Protein AF-A0A2H5ZRD3-F1 (afdb_monomer_lite)

Foldseek 3Di:
DPPPDPWDKDKDFQVQWAFPDPPPPPDGDDQQTWTDDPNAIWGFHDKDWDADPVVRDITIMTITTHPPPVPPPPPDDD

pLDDT: mean 78.55, std 19.37, range [35.75, 96.44]

Sequence (78 aa):
MRPGRAMEQINVRAADCKKVDPTGGGGPVVVGDRVRYADRVWRVVGIYLVYDPATGQSEEYCVLSGVNDRTSSAAGQP

Structure (mmCIF, N/CA/C/O backbone):
data_AF-A0A2H5ZRD3-F1
#
_entry.id   AF-A0A2H5ZRD3-F1
#
loop_
_atom_site.group_PDB
_atom_site.id
_atom_site.type_symbol
_atom_site.label_atom_id
_atom_site.label_alt_id
_atom_site.label_comp_id
_atom_site.label_asym_id
_atom_site.label_entity_id
_atom_site.label_seq_id
_atom_site.pdbx_PDB_ins_code
_atom_site.Cartn_x
_atom_site.Cartn_y
_atom_site.Cartn_z
_atom_site.occupancy
_atom_site.B_iso_or_equiv
_atom_site.auth_seq_id
_atom_site.auth_comp_id
_atom_site.auth_asym_id
_atom_site.auth_atom_id
_atom_site.pdbx_PDB_model_num
ATOM 1 N N . MET A 1 1 ? 31.830 6.174 -8.074 1.00 40.16 1 MET A N 1
ATOM 2 C CA . MET A 1 1 ? 30.562 5.662 -7.507 1.00 40.16 1 MET A CA 1
ATOM 3 C C . MET A 1 1 ? 29.416 6.390 -8.187 1.00 40.16 1 MET A C 1
ATOM 5 O O . MET A 1 1 ? 29.371 7.608 -8.102 1.00 40.16 1 MET A O 1
ATOM 9 N N . ARG A 1 2 ? 28.551 5.699 -8.940 1.00 48.50 2 ARG A N 1
ATOM 10 C CA . ARG A 1 2 ? 27.344 6.346 -9.483 1.00 48.50 2 ARG A CA 1
ATOM 11 C C . ARG A 1 2 ? 26.357 6.498 -8.321 1.00 48.50 2 ARG A C 1
ATOM 13 O O . ARG A 1 2 ? 26.130 5.485 -7.661 1.00 48.50 2 ARG A O 1
ATOM 20 N N . PRO A 1 3 ? 25.801 7.692 -8.046 1.00 46.50 3 PRO A N 1
ATOM 21 C CA . PRO A 1 3 ? 24.753 7.822 -7.042 1.00 46.50 3 PRO A CA 1
ATOM 22 C C . PRO A 1 3 ? 23.639 6.849 -7.429 1.00 46.50 3 PRO A C 1
ATOM 24 O O . PRO A 1 3 ? 23.122 6.897 -8.551 1.00 46.50 3 PRO A O 1
ATOM 27 N N . GLY A 1 4 ? 23.363 5.883 -6.551 1.00 50.72 4 GLY A N 1
ATOM 28 C CA . GLY A 1 4 ? 22.271 4.943 -6.750 1.00 50.72 4 GLY A CA 1
ATOM 29 C C . GLY A 1 4 ? 21.007 5.762 -6.961 1.00 50.72 4 GLY A C 1
ATOM 30 O O . GLY A 1 4 ? 20.681 6.598 -6.122 1.00 50.72 4 GLY A O 1
ATOM 31 N N . ARG A 1 5 ? 20.343 5.596 -8.112 1.00 57.56 5 ARG A N 1
ATOM 32 C CA . ARG A 1 5 ? 19.034 6.220 -8.337 1.00 57.56 5 ARG A CA 1
ATOM 33 C C . ARG A 1 5 ? 18.151 5.803 -7.165 1.00 57.56 5 ARG A C 1
ATOM 35 O O . ARG A 1 5 ? 17.946 4.603 -6.988 1.00 57.56 5 ARG A O 1
ATOM 42 N N . ALA A 1 6 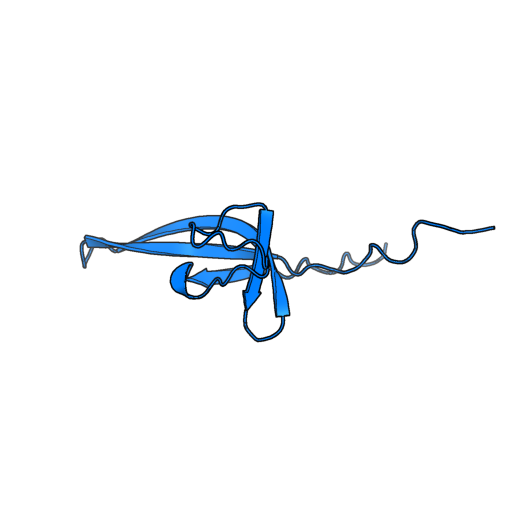? 17.699 6.771 -6.370 1.00 61.31 6 ALA A N 1
ATOM 43 C CA . ALA A 1 6 ? 16.774 6.516 -5.279 1.00 61.31 6 ALA A CA 1
ATOM 44 C C . ALA A 1 6 ? 15.591 5.717 -5.837 1.00 61.31 6 ALA A C 1
ATOM 46 O O . ALA A 1 6 ? 15.025 6.073 -6.873 1.00 61.31 6 ALA A O 1
ATOM 47 N N . MET A 1 7 ? 15.297 4.582 -5.211 1.00 70.25 7 MET A N 1
ATOM 48 C CA . MET A 1 7 ? 14.152 3.763 -5.577 1.00 70.25 7 MET A CA 1
ATOM 49 C C . MET A 1 7 ? 12.894 4.584 -5.283 1.00 70.25 7 MET A C 1
ATOM 51 O O . MET A 1 7 ? 12.654 4.944 -4.135 1.00 70.25 7 MET A O 1
ATOM 55 N N . GLU A 1 8 ? 12.129 4.928 -6.319 1.00 87.50 8 GLU A N 1
ATOM 56 C CA . GLU A 1 8 ? 10.868 5.653 -6.161 1.00 87.50 8 GLU A CA 1
ATOM 57 C C . GLU A 1 8 ? 9.873 4.735 -5.448 1.00 87.50 8 GLU A C 1
ATOM 59 O O . GLU A 1 8 ? 9.586 3.632 -5.931 1.00 87.50 8 GLU A O 1
ATOM 64 N N . GLN A 1 9 ? 9.391 5.177 -4.287 1.00 91.56 9 GLN A N 1
ATOM 65 C CA . GLN A 1 9 ? 8.354 4.499 -3.523 1.00 91.56 9 GLN A CA 1
ATOM 66 C C . GLN A 1 9 ? 7.249 5.480 -3.147 1.00 91.56 9 GLN A C 1
ATOM 68 O O . GLN A 1 9 ? 7.532 6.603 -2.729 1.00 91.56 9 GLN A O 1
ATOM 73 N N . ILE A 1 10 ? 5.999 5.047 -3.296 1.00 93.50 10 ILE A N 1
ATOM 74 C CA . ILE A 1 10 ? 4.810 5.810 -2.912 1.00 93.50 10 ILE A CA 1
ATOM 75 C C . ILE A 1 10 ? 3.851 4.921 -2.126 1.00 93.50 10 ILE A C 1
ATOM 77 O O . ILE A 1 10 ? 3.816 3.708 -2.324 1.00 93.50 10 ILE A O 1
ATOM 81 N N . ASN A 1 11 ? 3.046 5.542 -1.270 1.00 94.50 11 ASN A N 1
ATOM 82 C CA . ASN A 1 11 ? 1.965 4.875 -0.560 1.00 94.50 11 ASN A CA 1
ATOM 83 C C . ASN A 1 11 ? 0.639 5.314 -1.165 1.00 94.50 11 ASN A C 1
ATOM 85 O O . ASN A 1 11 ? 0.402 6.509 -1.345 1.00 94.50 11 ASN A O 1
ATOM 89 N N . VAL A 1 12 ? -0.223 4.355 -1.465 1.00 93.44 12 VAL A N 1
ATOM 90 C CA . VAL A 1 12 ? -1.555 4.610 -2.017 1.00 93.44 12 VAL A CA 1
ATOM 91 C C . VAL A 1 12 ? -2.567 3.740 -1.292 1.00 93.44 12 VAL A C 1
ATOM 93 O O . VAL A 1 12 ? -2.209 2.691 -0.756 1.00 93.44 12 VAL A O 1
ATOM 96 N N . ARG A 1 13 ? -3.832 4.149 -1.275 1.00 92.38 13 ARG A N 1
ATOM 97 C CA . ARG A 1 13 ? -4.894 3.320 -0.702 1.00 92.38 13 ARG A CA 1
ATOM 98 C C . ARG A 1 13 ? -5.024 2.043 -1.523 1.00 92.38 13 ARG A C 1
ATOM 100 O O . ARG A 1 13 ? -4.972 2.081 -2.753 1.00 92.38 13 ARG A O 1
ATOM 107 N N . ALA A 1 14 ? -5.223 0.914 -0.855 1.00 88.06 14 ALA A N 1
ATOM 108 C CA . ALA A 1 14 ? -5.389 -0.368 -1.533 1.00 88.06 14 ALA A CA 1
ATOM 109 C C . ALA A 1 14 ? -6.612 -0.372 -2.468 1.00 88.06 14 ALA A C 1
ATOM 111 O O . ALA A 1 14 ? -6.567 -0.976 -3.535 1.00 88.06 14 ALA A O 1
ATOM 112 N N . ALA A 1 15 ? -7.659 0.394 -2.134 1.00 87.00 15 ALA A N 1
ATOM 113 C CA . ALA A 1 15 ? -8.831 0.598 -2.990 1.00 87.00 15 ALA A CA 1
ATOM 114 C C . ALA A 1 15 ? -8.500 1.245 -4.353 1.00 87.00 15 ALA A C 1
ATOM 116 O O . ALA A 1 15 ? -9.196 1.001 -5.339 1.00 87.00 15 ALA A O 1
ATOM 117 N N . ASP A 1 16 ? -7.418 2.028 -4.423 1.00 88.19 16 ASP A N 1
ATOM 118 C CA . ASP A 1 16 ? -6.943 2.677 -5.649 1.00 88.19 16 ASP A CA 1
ATOM 119 C C . ASP A 1 16 ? -5.896 1.828 -6.398 1.00 88.19 16 ASP A C 1
ATOM 121 O O . ASP A 1 16 ? -5.502 2.158 -7.521 1.00 88.19 16 ASP A O 1
ATOM 125 N N . CYS A 1 17 ? -5.455 0.707 -5.814 1.00 83.56 17 CYS A N 1
ATOM 126 C CA . CYS A 1 17 ? -4.529 -0.229 -6.443 1.00 83.56 17 CYS A CA 1
ATOM 127 C C . CYS A 1 17 ? -5.264 -1.199 -7.361 1.00 83.56 17 CYS A C 1
ATOM 129 O O . CYS A 1 17 ? -5.862 -2.178 -6.922 1.00 83.56 17 CYS A O 1
ATOM 131 N N . LYS A 1 18 ? -5.171 -0.972 -8.671 1.00 83.62 18 LYS A N 1
ATOM 132 C CA . LYS A 1 18 ? -5.776 -1.862 -9.668 1.00 83.62 18 LYS A CA 1
ATOM 133 C C . LYS A 1 18 ? -4.727 -2.790 -10.257 1.00 83.62 18 LYS A C 1
ATOM 135 O O . LYS A 1 18 ? -3.754 -2.310 -10.837 1.00 83.62 18 LYS A O 1
ATOM 140 N N . LYS A 1 19 ? -4.923 -4.106 -10.131 1.00 87.06 19 LYS A N 1
ATOM 141 C CA . LYS A 1 19 ? -4.059 -5.111 -10.775 1.00 87.06 19 LYS A CA 1
ATOM 142 C C . LYS A 1 19 ? -4.006 -4.885 -12.286 1.00 87.06 19 LYS A C 1
ATOM 144 O O . LYS A 1 19 ? -5.007 -4.520 -12.897 1.00 87.06 19 LYS A O 1
ATOM 149 N N . VAL A 1 20 ? -2.832 -5.097 -12.876 1.00 83.94 20 VAL A N 1
ATOM 150 C CA . VAL A 1 20 ? -2.626 -5.004 -14.335 1.00 83.94 20 VAL A CA 1
ATOM 151 C C . VAL A 1 20 ? -2.929 -6.336 -15.034 1.00 83.94 20 VAL A C 1
ATOM 153 O O . VAL A 1 20 ? -3.138 -6.349 -16.244 1.00 83.94 20 VAL A O 1
ATOM 156 N N . ASP A 1 21 ? -2.960 -7.450 -14.296 1.00 72.38 21 ASP A N 1
ATOM 157 C CA . ASP A 1 21 ? -3.098 -8.788 -14.876 1.00 72.38 21 ASP A CA 1
ATOM 158 C C . ASP A 1 21 ? -4.484 -9.029 -15.519 1.00 72.38 21 ASP A C 1
ATOM 160 O O . ASP A 1 21 ? -5.510 -8.799 -14.872 1.00 72.38 21 ASP A O 1
ATOM 164 N N . PRO A 1 22 ? -4.537 -9.540 -16.766 1.00 54.97 22 PRO A N 1
ATOM 165 C CA . PRO A 1 22 ? -5.778 -9.832 -17.486 1.00 54.97 22 PRO A CA 1
ATOM 166 C C . PRO A 1 22 ? -6.480 -11.122 -17.028 1.00 54.97 22 PRO A C 1
ATOM 168 O O . PRO A 1 22 ? -7.594 -11.399 -17.465 1.00 54.97 22 PRO A O 1
ATOM 171 N N . THR A 1 23 ? -5.871 -11.918 -16.144 1.00 57.44 23 THR A N 1
ATOM 172 C CA . THR A 1 23 ? -6.330 -13.275 -15.780 1.00 57.44 23 THR A CA 1
ATOM 173 C C . THR A 1 23 ? -7.521 -13.312 -14.807 1.00 57.44 23 THR A C 1
ATOM 175 O O . THR A 1 23 ? -7.729 -14.301 -14.110 1.00 57.44 23 THR A O 1
ATOM 178 N N . GLY A 1 24 ? -8.326 -12.245 -14.744 1.00 50.62 24 GLY A N 1
ATOM 179 C CA . GLY A 1 24 ? -9.661 -12.274 -14.128 1.00 50.62 24 GLY A CA 1
ATOM 180 C C . GLY A 1 24 ? -9.711 -12.465 -12.607 1.00 50.62 24 GLY A C 1
ATOM 181 O O . GLY A 1 24 ? -10.777 -12.726 -12.056 1.00 50.62 24 GLY A O 1
ATOM 182 N N . GLY A 1 25 ? -8.589 -12.331 -11.902 1.00 54.88 25 GLY A N 1
ATOM 183 C CA . GLY A 1 25 ? -8.554 -12.454 -10.449 1.00 54.88 25 GLY A CA 1
ATOM 184 C C . GLY A 1 25 ? -8.999 -11.164 -9.767 1.00 54.88 25 GLY A C 1
ATOM 185 O O . GLY A 1 25 ? -8.149 -10.369 -9.378 1.00 54.88 25 GLY A O 1
ATOM 186 N N . GLY A 1 26 ? -10.306 -10.976 -9.559 1.00 66.25 26 GLY A N 1
ATOM 187 C CA . GLY A 1 26 ? -10.883 -9.903 -8.725 1.00 66.25 26 GLY A CA 1
ATOM 188 C C . GLY A 1 26 ? -10.560 -10.018 -7.225 1.00 66.25 26 GLY A C 1
ATOM 189 O O . GLY A 1 26 ? -11.336 -9.567 -6.389 1.00 66.25 26 GLY A O 1
ATOM 190 N N . GLY A 1 27 ? -9.453 -10.679 -6.881 1.00 74.75 27 GLY A N 1
ATOM 191 C CA . GLY A 1 27 ? -8.978 -10.856 -5.518 1.00 74.75 27 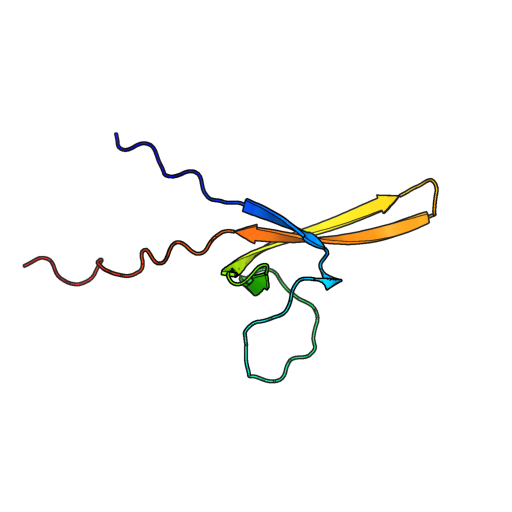GLY A CA 1
ATOM 192 C C . GLY A 1 27 ? -8.166 -9.657 -5.022 1.00 74.75 27 GLY A C 1
ATOM 193 O O . GLY A 1 27 ? -7.766 -8.801 -5.816 1.00 74.75 27 GLY A O 1
ATOM 194 N N . PRO A 1 28 ? -7.886 -9.607 -3.711 1.00 82.50 28 PRO A N 1
ATOM 195 C CA . PRO A 1 28 ? -7.139 -8.516 -3.099 1.00 82.50 28 PRO A CA 1
ATOM 196 C C . PRO A 1 28 ? -5.743 -8.380 -3.711 1.00 82.50 28 PRO A C 1
ATOM 198 O O . PRO A 1 28 ? -5.142 -9.358 -4.171 1.00 82.50 28 PRO A O 1
ATOM 201 N N . VAL A 1 29 ? -5.232 -7.152 -3.727 1.00 87.38 29 VAL A N 1
ATOM 202 C CA . VAL A 1 29 ? -3.850 -6.854 -4.110 1.00 87.38 29 VAL A CA 1
ATOM 203 C C . VAL A 1 29 ? -2.905 -7.470 -3.086 1.00 87.38 29 VAL A C 1
ATOM 205 O O . VAL A 1 29 ? -3.118 -7.334 -1.887 1.00 87.38 29 VAL A O 1
ATOM 208 N N . VAL A 1 30 ? -1.866 -8.158 -3.557 1.00 89.81 30 VAL A N 1
ATOM 209 C CA . VAL A 1 30 ? -0.849 -8.775 -2.698 1.00 89.81 30 VAL A CA 1
ATOM 210 C C . VAL A 1 30 ? 0.547 -8.276 -3.049 1.00 89.81 30 VAL A C 1
ATOM 212 O O . VAL A 1 30 ? 0.804 -7.762 -4.139 1.00 89.81 30 VAL A O 1
ATOM 215 N N . VAL A 1 31 ? 1.480 -8.426 -2.110 1.00 91.44 31 VAL A N 1
ATOM 216 C CA . VAL A 1 31 ? 2.890 -8.097 -2.346 1.00 91.44 31 VAL A CA 1
ATOM 217 C C . VAL A 1 31 ? 3.422 -8.907 -3.529 1.00 91.44 31 VAL A C 1
ATOM 219 O O . VAL A 1 31 ? 3.246 -10.119 -3.602 1.00 91.44 31 VAL A O 1
ATOM 222 N N . GLY A 1 32 ? 4.096 -8.224 -4.453 1.00 89.19 32 GLY A N 1
ATOM 223 C CA . GLY A 1 32 ? 4.597 -8.790 -5.700 1.00 89.19 32 GLY A CA 1
ATOM 224 C C . GLY A 1 32 ? 3.731 -8.474 -6.918 1.00 89.19 32 GLY A C 1
ATOM 225 O O . GLY A 1 32 ? 4.283 -8.477 -8.022 1.00 89.19 32 GLY A O 1
ATOM 226 N N . ASP A 1 33 ? 2.452 -8.131 -6.725 1.00 90.12 33 ASP A N 1
ATOM 227 C CA . ASP A 1 33 ? 1.541 -7.785 -7.816 1.00 90.12 33 ASP A CA 1
ATOM 228 C C . ASP A 1 33 ? 2.030 -6.565 -8.602 1.00 90.12 33 ASP A C 1
ATOM 230 O O . ASP A 1 33 ? 2.653 -5.635 -8.070 1.00 90.12 33 ASP A O 1
ATOM 234 N N . ARG A 1 34 ? 1.697 -6.556 -9.896 1.00 90.06 34 ARG A N 1
ATOM 235 C CA . ARG A 1 34 ? 1.792 -5.368 -10.741 1.00 90.06 34 ARG A CA 1
ATOM 236 C C . ARG A 1 34 ? 0.466 -4.628 -10.711 1.00 90.06 34 ARG A C 1
ATOM 238 O O . ARG A 1 34 ? -0.572 -5.205 -11.037 1.00 90.06 34 ARG A O 1
ATOM 245 N N . VAL A 1 35 ? 0.512 -3.345 -10.371 1.00 89.44 35 VAL A N 1
ATOM 246 C CA . VAL A 1 35 ? -0.674 -2.480 -10.302 1.00 89.44 35 VAL A CA 1
ATOM 247 C C . VAL A 1 35 ? -0.500 -1.233 -11.161 1.00 89.44 35 VAL A C 1
ATOM 249 O O . VAL A 1 35 ? 0.624 -0.781 -11.385 1.00 89.44 35 VAL A O 1
ATOM 252 N N . ARG A 1 36 ? -1.605 -0.676 -11.660 1.00 88.81 36 ARG A N 1
ATOM 253 C CA . ARG A 1 36 ? -1.620 0.600 -12.382 1.00 88.81 36 ARG A CA 1
ATOM 254 C C . ARG A 1 36 ? -2.101 1.710 -11.457 1.00 88.81 36 ARG A C 1
ATOM 256 O O . ARG A 1 36 ? -3.191 1.615 -10.904 1.00 88.81 36 ARG A O 1
ATOM 263 N N . TYR A 1 37 ? -1.302 2.766 -11.340 1.00 88.31 37 TYR A N 1
ATOM 264 C CA . TYR A 1 37 ? -1.632 3.971 -10.582 1.00 88.31 37 TYR A CA 1
ATOM 265 C C . TYR A 1 37 ? -1.058 5.204 -11.287 1.00 88.31 37 TYR A C 1
ATOM 267 O O . TYR A 1 37 ? 0.112 5.188 -11.681 1.00 88.31 37 TYR A O 1
ATOM 275 N N . ALA A 1 38 ? -1.881 6.247 -11.459 1.00 86.56 38 ALA A N 1
ATOM 276 C CA . ALA A 1 38 ? -1.525 7.489 -12.160 1.00 86.56 38 ALA A CA 1
ATOM 277 C C . ALA A 1 38 ? -0.789 7.237 -13.497 1.00 86.56 38 ALA A C 1
ATOM 279 O O . ALA A 1 38 ? 0.317 7.721 -13.721 1.00 86.56 38 ALA A O 1
ATOM 280 N N . ASP A 1 39 ? -1.379 6.387 -14.346 1.00 84.69 39 ASP A N 1
ATOM 281 C CA . ASP A 1 39 ? -0.865 5.987 -15.669 1.00 84.69 39 ASP A CA 1
ATOM 282 C C . ASP A 1 39 ? 0.473 5.244 -15.716 1.00 84.69 39 ASP A C 1
ATOM 284 O O . ASP A 1 39 ? 0.963 4.914 -16.797 1.00 84.69 39 ASP A O 1
ATOM 288 N N . ARG A 1 40 ? 1.029 4.881 -14.561 1.00 87.94 40 ARG A N 1
ATOM 289 C CA . ARG A 1 40 ? 2.265 4.103 -14.455 1.00 87.94 40 ARG A CA 1
ATOM 290 C C . ARG A 1 40 ? 1.979 2.717 -13.892 1.00 87.94 40 ARG A C 1
ATOM 292 O O . ARG A 1 40 ? 1.044 2.524 -13.114 1.00 87.94 40 ARG A O 1
ATOM 299 N N . VAL A 1 41 ? 2.792 1.745 -14.299 1.00 89.25 41 VAL A N 1
ATOM 300 C CA . VAL A 1 41 ? 2.812 0.413 -13.685 1.00 89.25 41 VAL A CA 1
ATOM 301 C C . VAL A 1 41 ? 3.787 0.440 -12.518 1.00 89.25 41 VAL A C 1
ATOM 303 O O . VAL A 1 41 ? 4.887 0.977 -12.626 1.00 89.25 41 VAL A O 1
ATOM 306 N N . TRP A 1 42 ? 3.378 -0.159 -11.411 1.00 92.06 42 TRP A N 1
ATOM 307 C CA . TRP A 1 42 ? 4.147 -0.262 -10.184 1.00 92.06 42 TRP A CA 1
ATOM 308 C C . TRP A 1 42 ? 4.195 -1.707 -9.719 1.00 92.06 42 TRP A C 1
ATOM 310 O O . TRP A 1 42 ? 3.336 -2.513 -10.080 1.00 92.06 42 TRP A O 1
ATOM 320 N N . ARG A 1 43 ? 5.181 -2.023 -8.880 1.00 91.94 43 ARG A N 1
ATOM 321 C CA . ARG A 1 43 ? 5.218 -3.283 -8.143 1.00 91.94 43 ARG A CA 1
ATOM 322 C C . ARG A 1 43 ? 4.835 -3.038 -6.693 1.00 91.94 43 ARG A C 1
ATOM 324 O O . ARG A 1 43 ? 5.403 -2.153 -6.057 1.00 91.94 43 ARG A O 1
ATOM 331 N N . VAL A 1 44 ? 3.923 -3.840 -6.164 1.00 92.75 44 VAL A N 1
ATOM 332 C CA . VAL A 1 44 ? 3.586 -3.813 -4.739 1.00 92.75 44 VAL A CA 1
ATOM 333 C C . VAL A 1 44 ? 4.734 -4.448 -3.962 1.00 92.75 44 VAL A C 1
ATOM 335 O O . VAL A 1 44 ? 5.105 -5.592 -4.223 1.00 92.75 44 VAL A O 1
ATOM 338 N N . VAL A 1 45 ? 5.316 -3.709 -3.022 1.00 94.31 45 VAL A N 1
ATOM 339 C CA . VAL A 1 45 ? 6.442 -4.168 -2.185 1.00 94.31 45 VAL A CA 1
ATOM 340 C C . VAL A 1 45 ? 6.083 -4.270 -0.704 1.00 94.31 45 VAL A C 1
ATOM 342 O O . VAL A 1 45 ? 6.857 -4.818 0.073 1.00 94.31 45 VAL A O 1
ATOM 345 N N . GLY A 1 46 ? 4.904 -3.790 -0.317 1.00 94.56 46 GLY A N 1
ATOM 346 C CA . GLY A 1 46 ? 4.394 -3.873 1.045 1.00 94.56 46 GLY A CA 1
ATOM 347 C C . GLY A 1 46 ? 2.915 -3.521 1.102 1.00 94.56 46 GLY A C 1
ATOM 348 O O . GLY A 1 46 ? 2.396 -2.857 0.204 1.00 94.56 46 GLY A O 1
ATOM 349 N N . ILE A 1 47 ? 2.247 -3.980 2.155 1.00 93.94 47 ILE A N 1
ATOM 350 C CA . ILE A 1 47 ? 0.863 -3.636 2.484 1.00 93.94 47 ILE A CA 1
ATOM 351 C C . ILE A 1 47 ? 0.824 -3.364 3.983 1.00 93.94 47 ILE A C 1
ATOM 353 O O . ILE A 1 47 ? 1.427 -4.110 4.756 1.00 93.94 47 ILE A O 1
ATOM 357 N N . TYR A 1 48 ? 0.161 -2.288 4.388 1.00 94.94 48 TYR A N 1
ATOM 358 C CA . TYR A 1 48 ? -0.010 -1.953 5.797 1.00 94.94 48 TYR A CA 1
ATOM 359 C C . TYR A 1 48 ? -1.401 -1.383 6.065 1.00 94.94 48 TYR A C 1
ATOM 361 O O . TYR A 1 48 ? -2.048 -0.829 5.176 1.00 94.94 48 TYR A O 1
ATOM 369 N N . LEU A 1 49 ? -1.844 -1.526 7.312 1.00 94.88 49 LEU 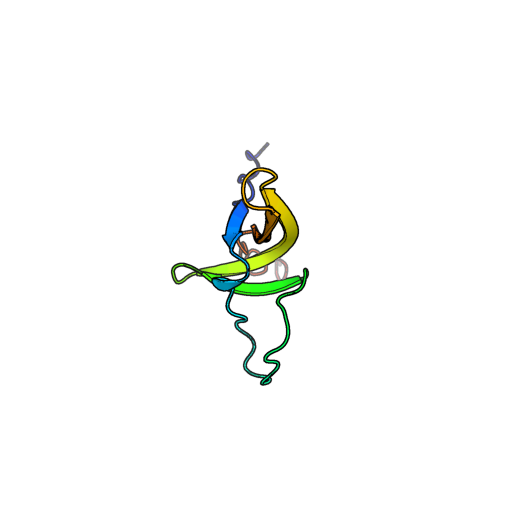A N 1
ATOM 370 C CA . LEU A 1 49 ? -3.103 -0.988 7.810 1.00 94.88 49 LEU A CA 1
ATOM 371 C C . LEU A 1 49 ? -2.823 0.222 8.698 1.00 94.88 49 LEU A C 1
ATOM 373 O O . LEU A 1 49 ? -1.938 0.184 9.554 1.00 94.88 49 LEU A O 1
ATOM 377 N N . VAL A 1 50 ? -3.597 1.284 8.507 1.00 94.69 50 VAL A N 1
ATOM 378 C CA . VAL A 1 50 ? -3.631 2.452 9.387 1.00 94.69 50 VAL A CA 1
ATOM 379 C C . VAL A 1 50 ? -4.936 2.406 10.162 1.00 94.69 50 VAL A C 1
ATOM 381 O O . VAL A 1 50 ? -6.007 2.380 9.563 1.00 94.69 50 VAL A O 1
ATOM 384 N N . TYR A 1 51 ? -4.841 2.375 11.488 1.00 95.50 51 TYR A N 1
ATOM 385 C CA . TYR A 1 51 ? -5.994 2.406 12.381 1.00 95.50 51 TYR A CA 1
ATOM 386 C C . TYR A 1 51 ? -6.200 3.819 12.930 1.00 95.50 51 TYR A C 1
ATOM 388 O O . TYR A 1 51 ? -5.269 4.405 13.485 1.00 95.50 51 TYR A O 1
ATOM 396 N N . ASP A 1 52 ? -7.418 4.340 12.797 1.00 96.06 52 ASP A N 1
ATOM 397 C CA . ASP A 1 52 ? -7.842 5.594 13.412 1.00 96.06 52 ASP A CA 1
ATOM 398 C C . ASP A 1 52 ? -8.623 5.303 14.709 1.00 96.06 52 ASP A C 1
ATOM 400 O O . ASP A 1 52 ? -9.764 4.833 14.655 1.00 96.06 52 ASP A O 1
ATOM 404 N N . PRO A 1 53 ? -8.052 5.593 15.894 1.00 96.00 53 PRO A N 1
ATOM 405 C CA . PRO A 1 53 ? -8.715 5.337 17.169 1.00 96.00 53 PRO A CA 1
ATOM 406 C C . PRO A 1 53 ? -9.908 6.261 17.440 1.00 96.00 53 PRO A C 1
ATOM 408 O O . PRO A 1 53 ? -10.739 5.919 18.278 1.00 96.00 53 PRO A O 1
ATOM 411 N N . ALA A 1 54 ? -10.004 7.417 16.775 1.00 96.44 54 ALA A N 1
ATOM 412 C CA . ALA A 1 54 ? -11.110 8.349 16.973 1.00 96.44 54 ALA A CA 1
ATOM 413 C C . ALA A 1 54 ? -12.387 7.870 16.268 1.00 96.44 54 ALA A C 1
ATOM 415 O O . ALA A 1 54 ? -13.486 8.059 16.786 1.00 96.44 54 ALA A O 1
ATOM 416 N N . THR A 1 55 ? -12.245 7.235 15.103 1.00 95.56 55 THR A N 1
ATOM 417 C CA . THR A 1 55 ? -13.370 6.714 14.308 1.00 95.56 55 THR A CA 1
ATOM 418 C C . THR A 1 55 ? -13.559 5.202 14.442 1.00 95.56 55 THR A C 1
ATOM 420 O O . THR A 1 55 ? -14.604 4.675 14.056 1.00 95.56 55 THR A O 1
ATOM 423 N N . GLY A 1 56 ? -12.563 4.490 14.979 1.00 95.62 56 GLY A N 1
ATOM 424 C CA . GLY A 1 56 ? -12.543 3.030 15.053 1.00 95.62 56 GLY A CA 1
ATOM 425 C C . GLY A 1 56 ? -12.400 2.352 13.687 1.00 95.62 56 GLY A C 1
ATOM 426 O O . GLY A 1 56 ? -12.687 1.162 13.568 1.00 95.62 56 GLY A O 1
ATOM 427 N N . GLN A 1 57 ? -12.005 3.096 12.651 1.00 95.62 57 GLN A N 1
ATOM 428 C CA . GLN A 1 57 ? -11.876 2.598 11.284 1.00 95.62 57 GLN A CA 1
ATOM 429 C C . GLN A 1 57 ? -10.432 2.212 10.963 1.00 95.62 57 GLN A C 1
ATOM 431 O O . GLN A 1 57 ? -9.475 2.759 11.514 1.00 95.62 57 GLN A O 1
ATOM 436 N N . SER A 1 58 ? -10.277 1.273 10.032 1.00 94.94 58 SER A N 1
ATOM 437 C CA . SER A 1 58 ? -8.980 0.875 9.490 1.00 94.94 58 SER A CA 1
ATOM 438 C C . SER A 1 58 ? -8.940 1.075 7.984 1.00 94.94 58 SER A C 1
ATOM 440 O O . SER A 1 58 ? -9.872 0.685 7.281 1.00 94.94 58 SER A O 1
ATOM 442 N N . GLU A 1 59 ? -7.830 1.603 7.488 1.00 93.62 59 GLU A N 1
ATOM 443 C CA . GLU A 1 59 ? -7.587 1.794 6.064 1.00 93.62 59 GLU A CA 1
ATOM 444 C C . GLU A 1 59 ? -6.346 1.027 5.619 1.00 93.62 59 GLU A C 1
ATOM 446 O O . GLU A 1 59 ? -5.298 1.083 6.262 1.00 93.62 59 GLU A O 1
ATOM 451 N N . GLU A 1 60 ? -6.457 0.326 4.495 1.00 94.00 60 GLU A N 1
ATOM 452 C CA . GLU A 1 60 ? -5.355 -0.431 3.908 1.00 94.00 60 GLU A CA 1
ATOM 453 C C . GLU A 1 60 ? -4.620 0.391 2.847 1.00 94.00 60 GLU A C 1
ATOM 455 O O . GLU A 1 60 ? -5.233 1.055 2.005 1.00 94.00 60 GLU A O 1
ATOM 460 N N . TYR A 1 61 ? -3.291 0.312 2.872 1.00 94.12 61 TYR A N 1
ATOM 461 C CA . TYR A 1 61 ? -2.401 0.996 1.946 1.00 94.12 61 TYR A CA 1
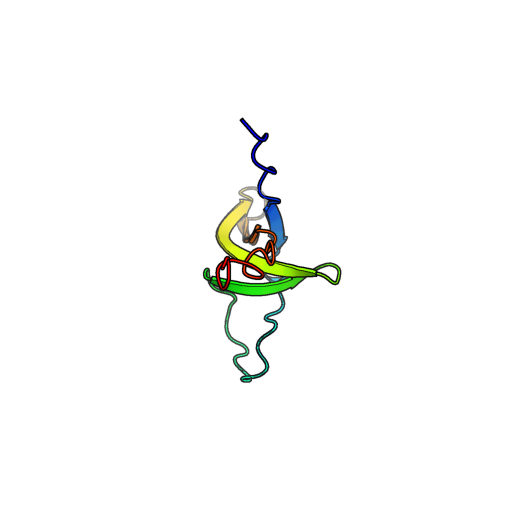ATOM 462 C C . TYR A 1 61 ? -1.416 0.018 1.310 1.00 94.12 61 TYR A C 1
ATOM 464 O O . TYR A 1 61 ? -0.858 -0.856 1.976 1.00 94.12 61 TYR A O 1
ATOM 472 N N . CYS A 1 62 ? -1.151 0.211 0.022 1.00 94.50 62 CYS A N 1
ATOM 473 C CA . CYS A 1 62 ? -0.094 -0.475 -0.703 1.00 94.50 62 CYS A CA 1
ATOM 474 C C . CYS A 1 62 ? 1.133 0.430 -0.821 1.00 94.50 62 CYS A C 1
ATOM 476 O O . CYS A 1 62 ? 1.035 1.594 -1.218 1.00 94.50 62 CYS A O 1
ATOM 478 N N . VAL A 1 63 ? 2.300 -0.146 -0.545 1.00 95.12 63 VAL A N 1
ATOM 479 C CA . VAL A 1 63 ? 3.598 0.452 -0.853 1.00 95.12 63 VAL A CA 1
ATOM 480 C C . VAL A 1 63 ? 3.963 0.044 -2.271 1.00 95.12 63 VAL A C 1
ATOM 482 O O . VAL A 1 63 ? 4.165 -1.139 -2.566 1.00 95.12 63 VAL A O 1
ATOM 485 N N . LEU A 1 64 ? 4.040 1.024 -3.157 1.00 93.62 64 LEU A N 1
ATOM 486 C CA . LEU A 1 64 ? 4.352 0.838 -4.563 1.00 93.62 64 LEU A CA 1
ATOM 487 C C . LEU A 1 64 ? 5.794 1.233 -4.819 1.00 93.62 64 LEU A C 1
ATOM 489 O O . LEU A 1 64 ? 6.214 2.319 -4.439 1.00 93.62 64 LEU A O 1
ATOM 493 N N . SER A 1 65 ? 6.539 0.375 -5.507 1.00 92.62 65 SER A N 1
ATOM 494 C CA . SER A 1 65 ? 7.878 0.680 -5.992 1.00 92.62 65 SER A CA 1
ATOM 495 C C . SER A 1 65 ? 7.880 0.804 -7.508 1.00 92.62 65 SER A C 1
ATOM 497 O O . SER A 1 65 ? 7.292 -0.022 -8.217 1.00 92.62 65 SER A O 1
ATOM 499 N N . GLY A 1 66 ? 8.532 1.85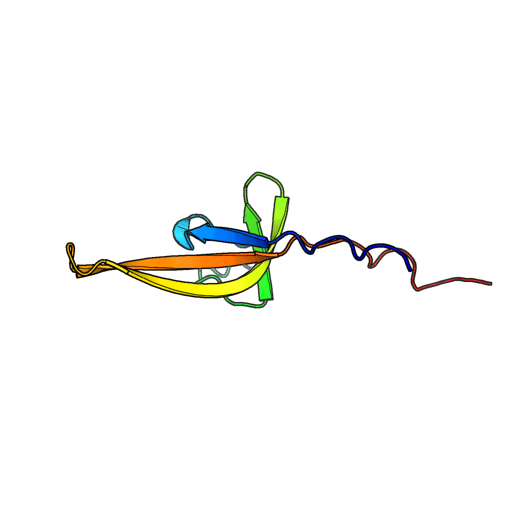7 -8.001 1.00 87.50 66 GLY A N 1
ATOM 500 C CA . GLY A 1 66 ? 8.706 2.074 -9.427 1.00 87.50 66 GLY A CA 1
ATOM 501 C C . GLY A 1 66 ? 9.459 0.900 -10.045 1.00 87.50 66 GLY A C 1
ATOM 502 O O . GLY A 1 66 ? 10.579 0.578 -9.639 1.00 87.50 66 GLY A O 1
ATOM 503 N N . VAL A 1 67 ? 8.859 0.260 -11.050 1.00 77.44 67 VAL A N 1
ATOM 504 C CA . VAL A 1 67 ? 9.575 -0.718 -11.869 1.00 77.44 67 VAL A CA 1
ATOM 505 C C . VAL A 1 67 ? 10.560 0.050 -12.747 1.00 77.44 67 VAL A C 1
ATOM 507 O O . VAL A 1 67 ? 10.207 0.646 -13.757 1.00 77.44 67 VAL A O 1
ATOM 510 N N . ASN A 1 68 ? 11.824 0.105 -12.334 1.00 61.72 68 ASN A N 1
ATOM 511 C CA . ASN A 1 68 ? 12.876 0.443 -13.280 1.00 61.72 68 ASN A CA 1
ATOM 512 C C . ASN A 1 68 ? 12.974 -0.741 -14.247 1.00 61.72 68 ASN A C 1
ATOM 514 O O . ASN A 1 68 ? 13.468 -1.794 -13.850 1.00 61.72 68 ASN A O 1
ATOM 518 N N . ASP A 1 69 ? 12.560 -0.566 -15.501 1.00 50.09 69 ASP A N 1
ATOM 519 C CA . ASP A 1 69 ? 12.811 -1.493 -16.617 1.00 50.09 69 ASP A CA 1
ATOM 520 C C . ASP A 1 69 ? 14.318 -1.592 -16.965 1.00 50.09 69 ASP A C 1
ATOM 522 O O . ASP A 1 69 ? 14.742 -1.562 -18.116 1.00 50.09 69 ASP A O 1
ATOM 526 N N . ARG A 1 70 ? 15.197 -1.744 -15.964 1.00 46.62 70 ARG A N 1
ATOM 527 C CA . ARG A 1 70 ? 16.582 -2.203 -16.159 1.00 46.62 70 ARG A CA 1
ATOM 528 C C . ARG A 1 70 ? 16.643 -3.728 -16.209 1.00 46.62 70 ARG A C 1
ATOM 530 O O . ARG A 1 70 ? 17.500 -4.356 -15.595 1.00 46.62 70 ARG A O 1
ATOM 537 N N . THR A 1 71 ? 15.740 -4.314 -16.984 1.00 44.81 71 THR A N 1
ATOM 538 C CA . THR A 1 71 ? 15.952 -5.623 -17.610 1.00 44.81 71 THR A CA 1
ATOM 539 C C . THR A 1 71 ? 15.969 -5.481 -19.137 1.00 44.81 71 THR A C 1
ATOM 541 O O . THR A 1 71 ? 15.637 -6.406 -19.862 1.00 44.81 71 THR A O 1
ATOM 544 N N . SER A 1 72 ? 16.421 -4.331 -19.645 1.00 43.88 72 SER A N 1
ATOM 545 C CA . SER A 1 72 ? 17.100 -4.252 -20.940 1.00 43.88 72 SER A CA 1
ATOM 546 C C . SER A 1 72 ? 18.595 -4.035 -20.691 1.00 43.88 72 SER A C 1
ATOM 548 O O . SER A 1 72 ? 18.978 -3.102 -19.986 1.00 43.88 72 SER A O 1
ATOM 550 N N . SER A 1 73 ? 19.415 -4.913 -21.275 1.00 42.28 73 SER A N 1
ATOM 551 C CA . SER A 1 73 ? 20.888 -4.862 -21.345 1.00 42.28 73 SER A CA 1
ATOM 552 C C . SER A 1 73 ? 21.695 -5.515 -20.211 1.00 42.28 73 SER A C 1
ATOM 554 O O . SER A 1 73 ? 22.680 -4.956 -19.740 1.00 42.28 73 SER A O 1
ATOM 556 N N . ALA A 1 74 ? 21.346 -6.748 -19.837 1.00 39.84 74 ALA A N 1
ATOM 557 C CA . ALA A 1 74 ? 22.327 -7.724 -19.340 1.00 39.84 74 ALA A CA 1
ATOM 558 C C . ALA A 1 74 ? 22.256 -9.017 -20.173 1.00 39.84 74 ALA A C 1
ATOM 560 O O . ALA A 1 74 ? 22.184 -10.121 -19.650 1.00 39.84 74 ALA A O 1
ATOM 561 N N . ALA A 1 75 ? 22.212 -8.863 -21.494 1.00 43.88 75 ALA A N 1
ATOM 562 C CA . ALA A 1 75 ? 22.463 -9.928 -22.452 1.00 43.88 75 ALA A CA 1
ATOM 563 C C . ALA A 1 75 ? 23.174 -9.287 -23.646 1.00 43.88 75 ALA A C 1
ATOM 565 O O . ALA A 1 75 ? 22.591 -8.455 -24.338 1.00 43.88 75 ALA A O 1
ATOM 566 N N . GLY A 1 76 ? 24.447 -9.632 -23.831 1.00 41.41 76 GLY A N 1
ATOM 567 C CA . GLY A 1 76 ? 25.257 -9.192 -24.964 1.00 41.41 76 GLY A CA 1
ATOM 568 C C . GLY A 1 76 ? 26.177 -8.016 -24.650 1.00 41.41 76 GLY A C 1
ATOM 569 O O . GLY A 1 76 ? 25.868 -6.872 -24.964 1.00 41.41 76 GLY A O 1
ATOM 570 N N . GLN A 1 77 ? 27.353 -8.311 -24.102 1.00 35.75 77 GLN A N 1
ATOM 571 C CA . GLN A 1 77 ? 28.557 -7.615 -24.550 1.00 35.75 77 GLN A CA 1
ATOM 572 C C . GLN A 1 77 ? 29.418 -8.646 -25.296 1.00 35.75 77 GLN A C 1
ATOM 574 O O . GLN A 1 77 ? 29.557 -9.754 -24.771 1.00 35.75 77 GLN A O 1
ATOM 579 N N . PRO A 1 78 ? 29.898 -8.332 -26.514 1.00 48.44 78 PRO A N 1
ATOM 580 C CA . PRO A 1 78 ? 30.891 -9.142 -27.216 1.00 48.44 78 PRO A CA 1
ATOM 581 C C . PRO A 1 78 ? 32.243 -9.136 -26.492 1.00 48.44 78 PRO A C 1
ATOM 583 O O . PRO A 1 78 ? 32.516 -8.162 -25.749 1.00 48.44 78 PRO A O 1
#

Radius of gyration: 16.21 Å; chains: 1; bounding box: 44×22×44 Å

Secondary structure (DSSP, 8-state):
-PPPPP--EEEE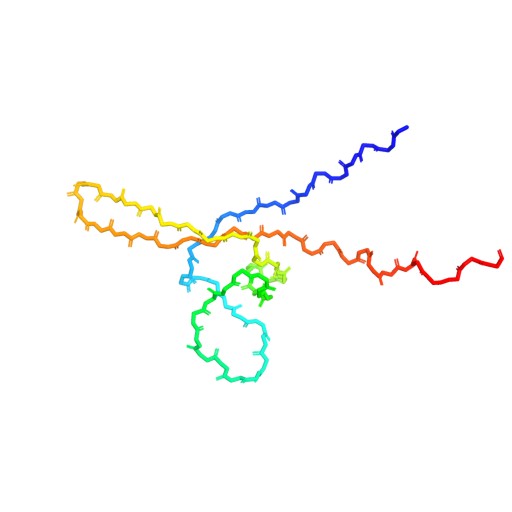EGGG-EE---S---SPP-TT-EEEETTEEEEEEEEEEEEETTTTEEEEEEEEEE---TTSSSS---